Protein AF-A0A7W9EMW0-F1 (afdb_monomer_lite)

Structure (mmCIF, N/CA/C/O backbone):
data_AF-A0A7W9EMW0-F1
#
_entry.id   AF-A0A7W9EMW0-F1
#
loop_
_atom_site.group_PDB
_atom_site.id
_atom_site.type_symbol
_atom_site.label_atom_id
_atom_site.label_alt_id
_atom_site.label_comp_id
_atom_site.label_asym_id
_atom_site.label_entity_id
_atom_site.label_seq_id
_atom_site.pdbx_PDB_ins_code
_atom_site.Cartn_x
_atom_site.Cartn_y
_atom_site.Cartn_z
_atom_site.occupancy
_atom_site.B_iso_or_equiv
_atom_site.auth_seq_id
_atom_site.auth_comp_id
_atom_site.auth_asym_id
_atom_site.auth_atom_id
_atom_site.pdbx_PDB_model_num
ATOM 1 N N . MET A 1 1 ? 44.577 31.350 -7.165 1.00 41.59 1 MET A N 1
ATOM 2 C CA . MET A 1 1 ? 44.844 31.426 -5.711 1.00 41.59 1 MET A CA 1
ATOM 3 C C . MET A 1 1 ? 43.516 31.576 -4.980 1.00 41.59 1 MET A C 1
ATOM 5 O O . MET A 1 1 ? 42.713 32.418 -5.356 1.00 41.59 1 MET A O 1
ATOM 9 N N . THR A 1 2 ? 43.231 30.683 -4.036 1.00 38.28 2 THR A N 1
ATOM 10 C CA . THR A 1 2 ? 41.932 30.499 -3.369 1.00 38.28 2 THR A CA 1
ATOM 11 C C . THR A 1 2 ? 41.722 31.405 -2.150 1.00 38.28 2 THR A C 1
ATOM 13 O O . THR A 1 2 ? 42.569 31.441 -1.269 1.00 38.28 2 THR A O 1
ATOM 16 N N . LYS A 1 3 ? 40.536 32.038 -2.124 1.00 42.22 3 LYS A N 1
ATOM 17 C CA . LYS A 1 3 ? 39.628 32.418 -1.013 1.00 42.22 3 LYS A CA 1
ATOM 18 C C . LYS A 1 3 ? 40.217 32.837 0.351 1.00 42.22 3 LYS A C 1
ATOM 20 O O . LYS A 1 3 ? 40.810 32.014 1.037 1.00 42.22 3 LYS A O 1
ATOM 25 N N . LYS A 1 4 ? 39.762 33.996 0.857 1.00 42.69 4 LYS A N 1
ATOM 26 C CA . LYS A 1 4 ? 38.852 34.104 2.028 1.00 42.69 4 LYS A CA 1
ATOM 27 C C . LYS A 1 4 ? 38.472 35.565 2.318 1.00 42.69 4 LYS A C 1
ATOM 29 O O . LYS A 1 4 ? 39.341 36.398 2.527 1.00 42.69 4 LYS A O 1
ATOM 34 N N . ALA A 1 5 ? 37.169 35.834 2.403 1.00 43.19 5 ALA A N 1
ATOM 35 C CA . ALA A 1 5 ? 36.611 36.998 3.086 1.00 43.19 5 ALA A CA 1
ATOM 36 C C . ALA A 1 5 ? 36.105 36.542 4.466 1.00 43.19 5 ALA A C 1
ATOM 38 O O . ALA A 1 5 ? 35.392 35.541 4.556 1.00 43.19 5 ALA A O 1
ATOM 39 N N . LYS A 1 6 ? 36.505 37.241 5.533 1.00 35.59 6 LYS A N 1
ATOM 40 C CA . LYS A 1 6 ? 35.969 37.097 6.894 1.00 35.59 6 LYS A CA 1
ATOM 41 C C . LYS A 1 6 ? 35.944 38.486 7.534 1.00 35.59 6 LYS A C 1
ATOM 43 O O . LYS A 1 6 ? 36.994 39.088 7.720 1.00 35.59 6 LYS A O 1
ATOM 48 N N . GLY A 1 7 ? 34.746 38.967 7.837 1.00 35.34 7 GLY A N 1
ATOM 49 C CA . GLY A 1 7 ? 34.464 40.105 8.717 1.00 35.34 7 GLY A CA 1
ATOM 50 C C . GLY A 1 7 ? 33.434 39.678 9.778 1.00 35.34 7 GLY A C 1
ATOM 51 O O . GLY A 1 7 ? 32.979 38.533 9.723 1.00 35.34 7 GLY A O 1
ATOM 52 N N . PRO A 1 8 ? 33.088 40.544 10.743 1.00 46.34 8 PRO A N 1
ATOM 53 C CA . PRO A 1 8 ? 33.875 40.699 11.976 1.00 46.34 8 PRO A CA 1
ATOM 54 C C . PRO A 1 8 ? 33.044 40.548 13.275 1.00 46.34 8 PRO A C 1
ATOM 56 O O . PRO A 1 8 ? 31.832 40.432 13.186 1.00 46.34 8 PRO A O 1
ATOM 59 N N . ALA A 1 9 ? 33.767 40.544 14.417 1.00 35.06 9 ALA A N 1
ATOM 60 C CA . ALA A 1 9 ? 33.499 41.092 15.775 1.00 35.06 9 ALA A CA 1
ATOM 61 C C . ALA A 1 9 ? 32.093 40.904 16.426 1.00 35.06 9 ALA A C 1
ATOM 63 O O . ALA A 1 9 ? 31.085 40.868 15.750 1.00 35.06 9 ALA A O 1
ATOM 64 N N . GLU A 1 10 ? 31.902 40.725 17.736 1.00 35.88 10 GLU A N 1
ATOM 65 C CA . GLU A 1 10 ? 32.422 41.464 18.894 1.00 35.88 10 GLU A CA 1
ATOM 66 C C . GLU A 1 10 ? 32.303 40.629 20.188 1.00 35.88 10 GLU A C 1
ATOM 68 O O . GLU A 1 10 ? 31.534 39.672 20.277 1.00 35.88 10 GLU A O 1
ATOM 73 N N . ALA A 1 11 ? 33.074 41.026 21.201 1.00 37.94 11 ALA A N 1
ATOM 74 C CA . ALA A 1 11 ? 33.062 40.520 22.570 1.00 37.94 11 ALA A CA 1
ATOM 75 C C . ALA A 1 11 ? 32.406 41.543 23.517 1.00 37.94 11 ALA A C 1
ATOM 77 O O . ALA A 1 11 ? 32.676 42.730 23.374 1.00 37.94 11 ALA A O 1
ATOM 78 N N . ALA A 1 12 ? 31.633 41.091 24.513 1.00 36.59 12 ALA A N 1
ATOM 79 C CA . ALA A 1 12 ? 31.336 41.809 25.769 1.00 36.59 12 ALA A CA 1
ATOM 80 C C . ALA A 1 12 ? 30.639 40.825 26.740 1.00 36.59 12 ALA A C 1
ATOM 82 O O . ALA A 1 12 ? 29.613 40.254 26.391 1.00 36.59 12 ALA A O 1
ATOM 83 N N . THR A 1 13 ? 31.260 40.366 27.831 1.00 34.12 13 THR A N 1
ATOM 84 C CA . THR A 1 13 ? 31.425 41.017 29.152 1.00 34.12 13 THR A CA 1
ATOM 85 C C . THR A 1 13 ? 30.114 41.128 29.946 1.00 34.12 13 THR A C 1
ATOM 87 O O . THR A 1 13 ? 29.330 42.048 29.740 1.00 34.12 13 THR A O 1
ATOM 90 N N . SER A 1 14 ? 29.924 40.222 30.914 1.00 39.50 14 SER A N 1
ATOM 91 C CA . SER A 1 14 ? 28.978 40.378 32.033 1.00 39.50 14 SER A CA 1
ATOM 92 C C . SER A 1 14 ? 29.552 41.294 33.118 1.00 39.50 14 SER A C 1
ATOM 94 O O . SER A 1 14 ? 30.753 41.229 33.387 1.00 39.50 14 SER A O 1
ATOM 96 N N . PRO A 1 15 ? 28.696 42.031 33.845 1.00 41.00 15 PRO A N 1
ATOM 97 C CA . PRO A 1 15 ? 28.966 42.345 35.244 1.00 41.00 15 PRO A CA 1
ATOM 98 C C . PRO A 1 15 ? 27.801 42.004 36.190 1.00 41.00 15 PRO A C 1
ATOM 100 O O . PRO A 1 15 ? 26.624 42.045 35.840 1.00 41.00 15 PRO A O 1
ATOM 103 N N . SER A 1 16 ? 28.190 41.669 37.418 1.00 33.34 16 SER A N 1
ATOM 104 C CA . SER A 1 16 ? 27.360 41.275 38.556 1.00 33.34 16 SER A CA 1
ATOM 105 C C . SER A 1 16 ? 26.833 42.461 39.385 1.00 33.34 16 SER A C 1
ATOM 107 O O . SER A 1 16 ? 27.534 43.451 39.551 1.00 33.34 16 SER A O 1
ATOM 109 N N . GLN A 1 17 ? 25.672 42.225 40.020 1.00 38.78 17 GLN A N 1
ATOM 110 C CA . GLN A 1 17 ? 25.162 42.739 41.314 1.00 38.78 17 GLN A CA 1
ATOM 111 C C . GLN A 1 17 ? 24.734 44.215 41.484 1.00 38.78 17 GLN A C 1
ATOM 113 O O . GLN A 1 17 ? 25.540 45.127 41.375 1.00 38.78 17 GLN A O 1
ATOM 118 N N . SER A 1 18 ? 23.496 44.420 41.970 1.00 33.25 18 SER A N 1
ATOM 119 C CA . SER A 1 18 ? 23.195 45.176 43.209 1.00 33.25 18 SER A CA 1
ATOM 120 C C . SER A 1 18 ? 21.698 45.089 43.581 1.00 33.25 18 SER A C 1
ATOM 122 O O . SER A 1 18 ? 20.830 45.030 42.719 1.00 33.25 18 SER A O 1
ATOM 124 N N . SER A 1 19 ? 21.428 45.045 44.885 1.00 38.59 19 SER A N 1
ATOM 125 C CA . SER A 1 19 ? 20.158 44.797 45.584 1.00 38.59 19 SER A CA 1
ATOM 126 C C . SER A 1 19 ? 19.340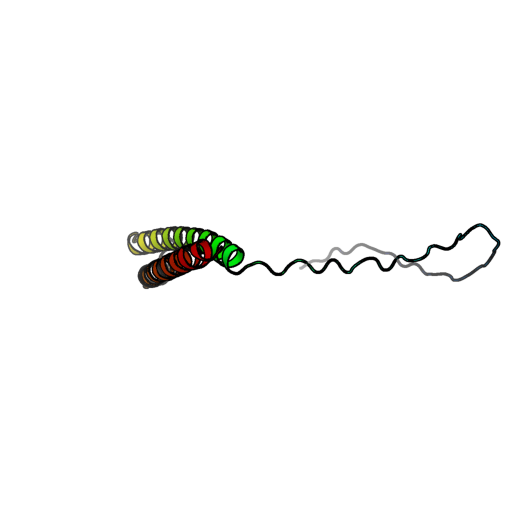 46.074 45.830 1.00 38.59 19 SER A C 1
ATOM 128 O O . SER A 1 19 ? 19.924 47.115 46.105 1.00 38.59 19 SER A O 1
ATOM 130 N N . THR A 1 20 ? 18.002 45.979 45.832 1.00 37.28 20 THR A N 1
ATOM 131 C CA . THR A 1 20 ? 17.095 46.732 46.733 1.00 37.28 20 THR A CA 1
ATOM 132 C C . THR A 1 20 ? 15.694 46.085 46.740 1.00 37.28 20 THR A C 1
ATOM 134 O O . THR A 1 20 ? 14.992 46.064 45.737 1.00 37.28 20 THR A O 1
ATOM 137 N N . HIS A 1 21 ? 15.272 45.541 47.884 1.00 37.56 21 HIS A N 1
ATOM 138 C CA . HIS A 1 21 ? 13.865 45.231 48.220 1.00 37.56 21 HIS A CA 1
ATOM 139 C C . HIS A 1 21 ? 13.239 46.483 48.884 1.00 37.56 21 HIS A C 1
ATOM 141 O O . HIS A 1 21 ? 14.016 47.215 49.505 1.00 37.56 21 HIS A O 1
ATOM 147 N N . PRO A 1 22 ? 11.902 46.749 48.857 1.00 42.25 22 PRO A N 1
ATOM 148 C CA . PRO A 1 22 ? 10.912 45.821 49.432 1.00 42.25 22 PRO A CA 1
ATOM 149 C C . PRO A 1 22 ? 9.452 45.814 48.892 1.00 42.25 22 PRO A C 1
ATOM 151 O O . PRO A 1 22 ? 8.919 46.806 48.419 1.00 42.25 22 PRO A O 1
ATOM 154 N N . LYS A 1 23 ? 8.804 44.661 49.152 1.00 45.31 23 LYS A N 1
ATOM 155 C CA . LYS A 1 23 ? 7.379 44.397 49.473 1.00 45.31 23 LYS A CA 1
ATOM 156 C C . LYS A 1 23 ? 6.281 44.828 48.489 1.00 45.31 23 LYS A C 1
ATOM 158 O O . LYS A 1 23 ? 5.924 45.995 48.463 1.00 45.31 23 LYS A O 1
ATOM 163 N N . GLN A 1 24 ? 5.579 43.837 47.924 1.00 39.00 24 GLN A N 1
ATOM 164 C CA . GLN A 1 24 ? 4.107 43.752 47.982 1.00 39.00 24 GLN A CA 1
ATOM 165 C C . GLN A 1 24 ? 3.579 42.408 47.442 1.00 39.00 24 GLN A C 1
ATOM 167 O O . GLN A 1 24 ? 3.937 41.999 46.347 1.00 39.00 24 GLN A O 1
ATOM 172 N N . GLY A 1 25 ? 2.732 41.758 48.250 1.00 39.84 25 GLY A N 1
ATOM 173 C CA . GLY A 1 25 ? 1.645 40.863 47.832 1.00 39.84 25 GLY A CA 1
ATOM 174 C C . GLY A 1 25 ? 1.995 39.579 47.082 1.00 39.84 25 GLY A C 1
ATOM 175 O O . GLY A 1 25 ? 1.890 39.540 45.866 1.00 39.84 25 GLY A O 1
ATOM 176 N N . TYR A 1 26 ? 2.245 38.492 47.812 1.00 41.12 26 TYR A N 1
ATOM 177 C CA . TYR A 1 26 ? 1.823 37.173 47.337 1.00 41.12 26 TYR A CA 1
ATOM 178 C C . TYR A 1 26 ? 0.825 36.644 48.356 1.00 41.12 26 TYR A C 1
ATOM 180 O O . TYR A 1 26 ? 1.195 36.089 49.389 1.00 41.12 26 TYR A O 1
ATOM 188 N N . GLU A 1 27 ? -0.449 36.928 48.092 1.00 46.06 27 GLU A N 1
ATOM 189 C CA . GLU A 1 27 ? -1.526 36.108 48.629 1.00 46.06 27 GLU A CA 1
ATOM 190 C C . GLU A 1 27 ? -1.271 34.662 48.213 1.00 46.06 27 GLU A C 1
ATOM 192 O O . GLU A 1 27 ? -0.747 34.384 47.133 1.00 46.06 27 GLU A O 1
ATOM 197 N N . ASN A 1 28 ? -1.587 33.760 49.132 1.00 48.38 28 ASN A N 1
ATOM 198 C CA . ASN A 1 28 ? -1.374 32.331 49.020 1.00 48.38 28 ASN A CA 1
ATOM 199 C C . ASN A 1 28 ? -1.906 31.811 47.679 1.00 48.38 28 ASN A C 1
ATOM 201 O O . ASN A 1 28 ? -3.110 31.657 47.498 1.00 48.38 28 ASN A O 1
ATOM 205 N N . MET A 1 29 ? -1.003 31.512 46.747 1.00 42.16 29 MET A N 1
ATOM 206 C CA . MET A 1 29 ? -1.327 30.652 45.622 1.00 42.16 29 MET A CA 1
ATOM 207 C C . MET A 1 29 ? -1.261 29.232 46.176 1.00 42.16 29 MET A C 1
ATOM 209 O O . MET A 1 29 ? -0.211 28.589 46.157 1.00 42.16 29 MET A O 1
ATOM 213 N N . GLU A 1 30 ? -2.367 28.784 46.773 1.00 48.53 30 GLU A N 1
ATOM 214 C CA . GLU A 1 30 ? -2.624 27.357 46.916 1.00 48.53 30 GLU A CA 1
ATOM 215 C C . GLU A 1 30 ? -2.508 26.778 45.509 1.00 48.53 30 GLU A C 1
ATOM 217 O O . GLU A 1 30 ? -3.350 27.008 44.640 1.00 48.53 30 GLU A O 1
ATOM 222 N N . VAL A 1 31 ? -1.382 26.112 45.255 1.00 46.59 31 VAL A N 1
ATOM 223 C CA . VAL A 1 31 ? -1.195 25.290 44.070 1.00 46.59 31 VAL A CA 1
ATOM 224 C C . VAL A 1 31 ? -2.148 24.126 44.256 1.00 46.59 31 VAL A C 1
ATOM 226 O O . VAL A 1 31 ? -1.801 23.097 44.839 1.00 46.59 31 VAL A O 1
ATOM 229 N N . ASP A 1 32 ? -3.381 24.342 43.811 1.00 40.50 32 ASP A N 1
ATOM 230 C CA . ASP A 1 32 ? -4.341 23.285 43.606 1.00 40.50 32 ASP A CA 1
ATOM 231 C C . ASP A 1 32 ? -3.663 22.289 42.669 1.00 40.50 32 ASP A C 1
ATOM 233 O O . ASP A 1 32 ? -3.407 22.544 41.490 1.00 40.50 32 ASP A O 1
ATOM 237 N N . SER A 1 33 ? -3.234 21.179 43.258 1.00 47.47 33 SER A N 1
ATOM 238 C CA . SER A 1 33 ? -2.599 20.069 42.567 1.00 47.47 33 SER A CA 1
ATOM 239 C C . SER A 1 33 ? -3.696 19.284 41.850 1.00 47.47 33 SER A C 1
ATOM 241 O O . SER A 1 33 ? -3.884 18.091 42.080 1.00 47.47 33 SER A O 1
ATOM 243 N N . THR A 1 34 ? -4.487 19.964 41.020 1.00 44.38 34 THR A N 1
ATOM 244 C CA . THR A 1 34 ? -5.604 19.366 40.306 1.00 44.38 34 THR A CA 1
ATOM 245 C C . THR A 1 34 ? -5.108 18.708 39.034 1.00 44.38 34 THR A C 1
ATOM 247 O O . THR A 1 34 ? -4.932 19.306 37.978 1.00 44.38 34 THR A O 1
ATOM 250 N N . SER A 1 35 ? -4.954 17.396 39.173 1.00 50.00 35 SER A N 1
ATOM 251 C CA . SER A 1 35 ? -4.981 16.397 38.115 1.00 50.00 35 SER A CA 1
ATOM 252 C C . SER A 1 35 ? -3.914 16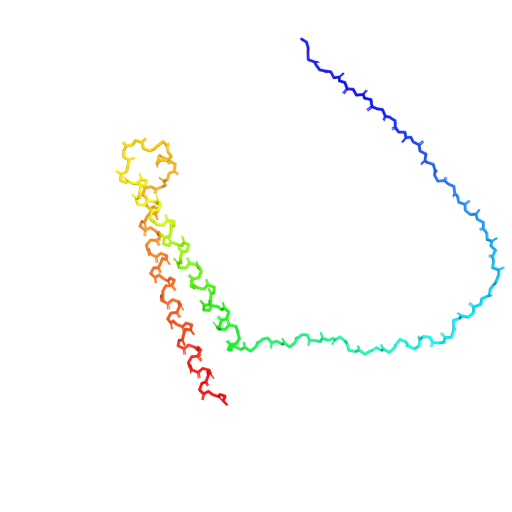.555 37.035 1.00 50.00 35 SER A C 1
ATOM 254 O O . SER A 1 35 ? -4.047 17.289 36.059 1.00 50.00 35 SER A O 1
ATOM 256 N N . VAL A 1 36 ? -2.902 15.695 37.123 1.00 52.38 36 VAL A N 1
ATOM 257 C CA . VAL A 1 36 ? -2.319 15.120 35.912 1.00 52.38 36 VAL A CA 1
ATOM 258 C C . VAL A 1 36 ? -3.495 14.533 35.129 1.00 52.38 36 VAL A C 1
ATOM 260 O O . VAL A 1 36 ? -4.025 13.487 35.507 1.00 52.38 36 VAL A O 1
ATOM 263 N N . GLN A 1 37 ? -3.973 15.241 34.102 1.00 53.12 37 GLN A N 1
ATOM 264 C CA . GLN A 1 37 ? -4.960 14.710 33.172 1.00 53.12 37 GLN A CA 1
ATOM 265 C C . GLN A 1 37 ? -4.311 13.516 32.478 1.00 53.12 37 GLN A C 1
ATOM 267 O O . GLN A 1 37 ? -3.581 13.652 31.499 1.00 53.12 37 GLN A O 1
ATOM 272 N N . LYS A 1 38 ? -4.518 12.329 33.050 1.00 62.75 38 LYS A N 1
ATOM 273 C CA . LYS A 1 38 ? -4.130 11.062 32.453 1.00 62.75 38 LYS A CA 1
ATOM 274 C C . LYS A 1 38 ? -4.954 10.955 31.176 1.00 62.75 38 LYS A C 1
ATOM 276 O O . LYS A 1 38 ? -6.164 10.752 31.254 1.00 62.75 38 LYS A O 1
ATOM 281 N N . THR A 1 39 ? -4.332 11.181 30.019 1.00 68.38 39 THR A N 1
ATOM 282 C CA . THR A 1 39 ? -5.008 10.994 28.733 1.00 68.38 39 THR A CA 1
ATOM 283 C C . THR A 1 39 ? -5.603 9.590 28.732 1.00 68.38 39 THR A C 1
ATOM 285 O O . THR A 1 39 ? -4.849 8.646 28.994 1.00 68.38 39 THR A O 1
ATOM 288 N N . PRO A 1 40 ? -6.923 9.437 28.518 1.00 68.56 40 PRO A N 1
ATOM 289 C CA . PRO A 1 40 ? -7.549 8.125 28.508 1.00 68.56 40 PRO A CA 1
ATOM 290 C C . PRO A 1 40 ? -6.816 7.240 27.504 1.00 68.56 40 PRO A C 1
ATOM 292 O O . PRO A 1 40 ? -6.558 7.676 26.378 1.00 68.56 40 PRO A O 1
ATOM 295 N N . GLU A 1 41 ? -6.438 6.028 27.911 1.00 79.44 41 GLU A N 1
ATOM 296 C CA . GLU A 1 41 ? -5.881 5.076 26.956 1.00 79.44 41 GLU A CA 1
ATOM 297 C C . GLU A 1 41 ? -6.930 4.810 25.865 1.00 79.44 41 GLU A C 1
ATOM 299 O O . GLU A 1 41 ? -8.106 4.605 26.186 1.00 79.44 41 GLU A O 1
ATOM 304 N N . PRO A 1 42 ? -6.543 4.868 24.580 1.00 80.88 42 PRO A N 1
ATOM 305 C CA . PRO A 1 42 ? -7.478 4.658 23.487 1.00 80.88 42 PRO A CA 1
ATOM 306 C C . PRO A 1 42 ? -8.025 3.231 23.534 1.00 80.88 42 PRO A C 1
ATOM 308 O O . PRO A 1 42 ? -7.283 2.280 23.792 1.00 80.88 42 PRO A O 1
ATOM 311 N N . SER A 1 43 ? -9.321 3.070 23.257 1.00 90.25 43 SER A N 1
ATOM 312 C CA . SER A 1 43 ? -9.925 1.740 23.218 1.00 90.25 43 SER A CA 1
ATOM 313 C C . SER A 1 43 ? -9.343 0.908 22.067 1.00 90.25 43 SER A C 1
ATOM 315 O O . SER A 1 43 ? -8.859 1.445 21.065 1.00 90.25 43 SER A O 1
ATOM 317 N N . ILE A 1 44 ? -9.431 -0.423 22.171 1.00 90.06 44 ILE A N 1
ATOM 318 C CA . ILE A 1 44 ? -9.037 -1.337 21.083 1.00 90.06 44 ILE A CA 1
ATOM 319 C C . ILE A 1 44 ? -9.784 -0.982 19.789 1.00 90.06 44 ILE A C 1
ATOM 321 O O . ILE A 1 44 ? -9.196 -1.016 18.708 1.00 90.06 44 ILE A O 1
ATOM 325 N N . LEU A 1 45 ? -11.052 -0.574 19.896 1.00 90.94 45 LEU A N 1
ATOM 326 C CA . LEU A 1 45 ? -11.864 -0.155 18.757 1.00 90.94 45 LEU A CA 1
ATOM 327 C C . LEU A 1 45 ? -11.326 1.125 18.098 1.00 90.94 45 LEU A C 1
ATOM 329 O O . LEU A 1 45 ? -11.271 1.200 16.870 1.00 90.94 45 LEU A O 1
ATOM 333 N N . ASP A 1 46 ? -10.888 2.110 18.886 1.00 91.62 46 ASP A N 1
ATOM 334 C CA . ASP A 1 46 ? -10.294 3.348 18.361 1.00 91.62 46 ASP A CA 1
ATOM 335 C C . ASP A 1 46 ? -8.967 3.073 17.652 1.00 91.62 46 ASP A C 1
ATOM 337 O O . ASP A 1 46 ? -8.715 3.582 16.555 1.00 91.62 46 ASP A O 1
ATOM 341 N N . LEU A 1 47 ? -8.134 2.214 18.245 1.00 93.12 47 LEU A N 1
ATOM 342 C CA . LEU A 1 47 ? -6.877 1.779 17.645 1.00 93.12 47 LEU A CA 1
ATOM 343 C C . LEU A 1 47 ? -7.112 1.008 16.345 1.00 93.12 47 LEU A C 1
ATOM 345 O O . LEU A 1 47 ? -6.443 1.288 15.352 1.00 93.12 47 LEU A O 1
ATOM 349 N N . ALA A 1 48 ? -8.087 0.097 16.315 1.00 92.88 48 ALA A N 1
ATOM 350 C CA . ALA A 1 48 ? -8.426 -0.671 15.123 1.00 92.88 48 ALA A CA 1
ATOM 351 C C . ALA A 1 48 ? -8.945 0.235 13.994 1.00 92.88 48 ALA A C 1
ATOM 353 O O . ALA A 1 48 ? -8.495 0.119 12.856 1.00 92.88 48 ALA A O 1
ATOM 354 N N . ARG A 1 49 ? -9.810 1.214 14.296 1.00 93.88 49 ARG A N 1
ATOM 355 C CA . ARG A 1 49 ? -10.276 2.209 13.309 1.00 93.88 49 ARG A CA 1
ATOM 356 C C . ARG A 1 49 ? -9.126 3.043 12.746 1.00 93.88 49 ARG A C 1
ATOM 358 O O . ARG A 1 49 ? -9.042 3.239 11.533 1.00 93.88 49 ARG A O 1
ATOM 365 N N . LYS A 1 50 ? -8.213 3.497 13.608 1.00 95.56 50 LYS A N 1
ATOM 366 C CA . LYS A 1 50 ? -7.015 4.238 13.187 1.00 95.56 50 LYS A CA 1
ATOM 367 C C . LYS A 1 50 ? -6.088 3.378 12.324 1.00 95.56 50 LYS A C 1
ATOM 369 O O . LYS A 1 50 ? -5.584 3.852 11.302 1.00 95.56 50 LYS A O 1
ATOM 374 N N . ALA A 1 51 ? -5.878 2.122 12.711 1.00 94.62 51 ALA A N 1
ATOM 375 C CA . ALA A 1 51 ? -5.089 1.165 11.946 1.00 94.62 51 ALA A CA 1
ATOM 376 C C . ALA A 1 51 ? -5.720 0.904 10.571 1.00 94.62 51 ALA A C 1
ATOM 378 O O . ALA A 1 51 ? -5.003 0.905 9.575 1.00 94.62 51 ALA A O 1
ATOM 379 N N . ASN A 1 52 ? -7.050 0.799 10.488 1.00 94.62 52 ASN A N 1
ATOM 380 C CA . ASN A 1 52 ? -7.755 0.597 9.224 1.00 94.62 52 ASN A CA 1
ATOM 381 C C . ASN A 1 52 ? -7.521 1.761 8.244 1.00 94.62 52 ASN A C 1
ATOM 383 O O . ASN A 1 52 ? -7.101 1.546 7.105 1.00 94.62 52 ASN A O 1
ATOM 387 N N . GLY A 1 53 ? -7.678 3.008 8.707 1.00 94.00 53 GLY A N 1
ATOM 388 C CA . GLY A 1 53 ? -7.385 4.190 7.885 1.00 94.00 53 GLY A CA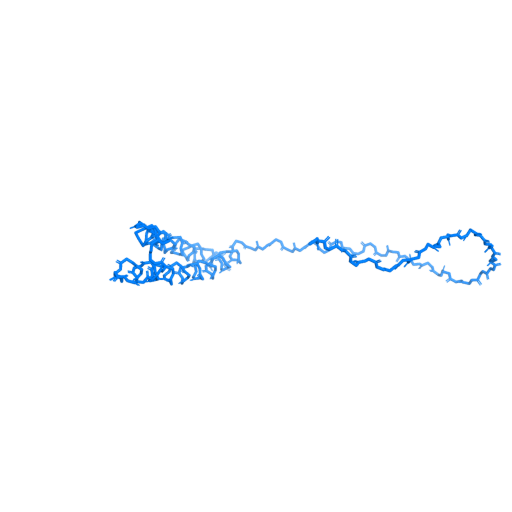 1
ATOM 389 C C . GLY A 1 53 ? -5.918 4.264 7.440 1.00 94.00 53 GLY A C 1
ATOM 390 O O . GLY A 1 53 ? -5.614 4.594 6.291 1.00 94.00 53 GLY A O 1
ATOM 391 N N . THR A 1 54 ? -4.998 3.881 8.328 1.00 96.19 54 THR A N 1
ATOM 392 C CA . THR A 1 54 ? -3.564 3.813 8.011 1.00 96.19 54 THR A CA 1
ATOM 393 C C . THR A 1 54 ? -3.280 2.745 6.952 1.00 96.19 54 THR A C 1
ATOM 395 O O . THR A 1 54 ? -2.572 3.019 5.986 1.00 96.19 54 THR A O 1
ATOM 398 N N . SER A 1 55 ? -3.884 1.560 7.077 1.00 95.00 55 SER A N 1
ATOM 399 C CA . SER A 1 55 ? -3.724 0.460 6.119 1.00 95.00 55 SER A CA 1
ATOM 400 C C . SER A 1 55 ? -4.205 0.843 4.716 1.00 95.00 55 SER A C 1
ATOM 402 O O . SER A 1 55 ? -3.508 0.587 3.739 1.00 95.00 55 SER A O 1
ATOM 404 N N . THR A 1 56 ? -5.313 1.589 4.620 1.00 93.12 56 THR A N 1
ATOM 405 C CA . THR A 1 56 ? -5.827 2.118 3.345 1.00 93.12 56 THR A CA 1
ATOM 406 C C . THR A 1 56 ? -4.823 3.069 2.688 1.00 93.12 56 THR A C 1
ATOM 408 O O . THR A 1 56 ? -4.596 3.017 1.480 1.00 93.12 56 THR A O 1
ATOM 411 N N . THR A 1 57 ? -4.182 3.927 3.489 1.00 96.44 57 THR A N 1
ATOM 412 C CA . THR A 1 57 ? -3.176 4.878 2.993 1.00 96.44 57 THR A CA 1
ATOM 413 C C . THR A 1 57 ? -1.933 4.146 2.490 1.00 96.44 57 THR A C 1
ATOM 415 O O . THR A 1 57 ? -1.434 4.446 1.407 1.00 96.44 57 THR A O 1
ATOM 418 N N . ILE A 1 58 ? -1.456 3.154 3.247 1.00 97.25 58 ILE A N 1
ATOM 419 C CA . ILE A 1 58 ? -0.309 2.321 2.862 1.00 97.25 58 ILE A CA 1
ATOM 420 C C . ILE A 1 58 ? -0.610 1.564 1.567 1.00 97.25 58 ILE A C 1
ATOM 422 O O . ILE A 1 58 ? 0.210 1.585 0.654 1.00 97.25 58 ILE A O 1
ATOM 426 N N . TYR A 1 59 ? -1.796 0.965 1.452 1.00 95.62 59 TYR A N 1
ATOM 427 C CA . TYR A 1 59 ? -2.220 0.252 0.250 1.00 95.62 59 TYR A CA 1
ATOM 428 C C . TYR A 1 59 ? -2.166 1.147 -0.998 1.00 95.62 59 TYR A C 1
ATOM 430 O O . TYR A 1 59 ? -1.592 0.764 -2.018 1.00 95.62 59 TYR A O 1
ATOM 438 N N . ALA A 1 60 ? -2.695 2.371 -0.904 1.00 95.62 60 ALA A N 1
ATOM 439 C CA . ALA A 1 60 ? -2.660 3.327 -2.007 1.00 95.62 60 ALA A CA 1
ATOM 440 C C . ALA A 1 60 ? -1.222 3.712 -2.401 1.00 95.62 60 ALA A C 1
ATOM 442 O O . ALA A 1 60 ? -0.890 3.736 -3.588 1.00 95.62 60 ALA A O 1
ATOM 443 N N . LEU A 1 61 ? -0.354 3.972 -1.417 1.00 97.94 61 LEU A N 1
ATOM 444 C CA . LEU A 1 61 ? 1.051 4.311 -1.660 1.00 97.94 61 LEU A CA 1
ATOM 445 C C . LEU A 1 61 ? 1.808 3.161 -2.332 1.00 97.94 61 LEU A C 1
ATOM 447 O O . LEU A 1 61 ? 2.523 3.392 -3.306 1.00 97.94 61 LEU A O 1
ATOM 451 N N . LEU A 1 62 ? 1.614 1.927 -1.862 1.00 97.31 62 LEU A N 1
ATOM 452 C CA . LEU A 1 62 ? 2.221 0.743 -2.468 1.00 97.31 62 LEU A CA 1
ATOM 453 C C . LEU A 1 62 ? 1.763 0.555 -3.916 1.00 97.31 62 LEU A C 1
ATOM 455 O O . LEU A 1 62 ? 2.595 0.269 -4.775 1.00 97.31 62 LEU A O 1
ATOM 459 N N . GLY A 1 63 ? 0.480 0.791 -4.208 1.00 94.56 63 GLY A N 1
ATOM 460 C CA . GLY A 1 63 ? -0.050 0.755 -5.571 1.00 94.56 63 GLY A CA 1
ATOM 461 C C . GLY A 1 63 ? 0.622 1.770 -6.501 1.00 94.56 63 GLY A C 1
ATOM 462 O O . GLY A 1 63 ? 1.020 1.412 -7.609 1.00 94.56 63 GLY A O 1
ATOM 463 N N . ILE A 1 64 ? 0.817 3.011 -6.039 1.00 96.50 64 ILE A N 1
ATOM 464 C CA . ILE A 1 64 ? 1.521 4.057 -6.804 1.00 96.50 64 ILE A CA 1
ATOM 465 C C . ILE A 1 64 ? 2.975 3.653 -7.057 1.00 96.50 64 ILE A C 1
ATOM 467 O O . ILE A 1 64 ? 3.449 3.723 -8.190 1.00 96.50 64 ILE A O 1
ATOM 471 N N . CYS A 1 65 ? 3.684 3.207 -6.017 1.00 95.88 65 CYS A N 1
ATOM 472 C CA . CYS A 1 65 ? 5.066 2.757 -6.152 1.00 95.88 65 CYS A CA 1
ATOM 473 C C . CYS A 1 65 ? 5.178 1.570 -7.115 1.00 95.88 65 CYS A C 1
ATOM 475 O O . CYS A 1 65 ? 6.118 1.520 -7.904 1.00 95.88 65 CYS A O 1
ATOM 477 N N . ARG A 1 66 ? 4.224 0.631 -7.070 1.00 95.50 66 ARG A N 1
ATOM 478 C CA . ARG A 1 66 ? 4.217 -0.542 -7.949 1.00 95.50 66 ARG A CA 1
ATOM 479 C C . ARG A 1 66 ? 4.045 -0.125 -9.400 1.00 95.50 66 ARG A C 1
ATOM 481 O O . ARG A 1 66 ? 4.848 -0.533 -10.225 1.00 95.50 66 ARG A O 1
ATOM 488 N N . ALA A 1 67 ? 3.068 0.734 -9.686 1.00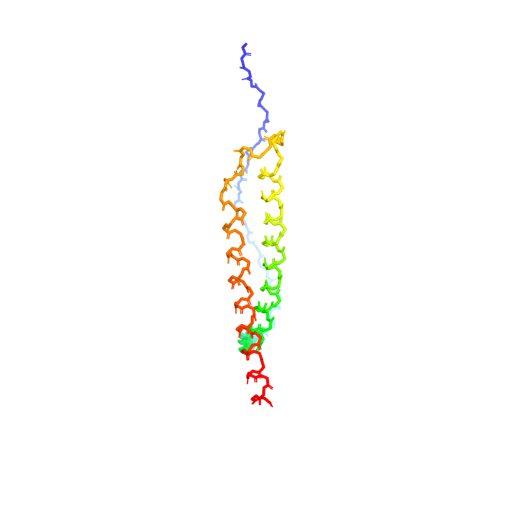 93.50 67 ALA A N 1
ATOM 489 C CA . ALA A 1 67 ? 2.835 1.246 -11.033 1.00 93.50 67 ALA A CA 1
ATOM 490 C C . ALA A 1 67 ? 4.053 2.013 -11.576 1.00 93.50 67 ALA A C 1
ATOM 492 O O . ALA A 1 67 ? 4.400 1.881 -12.745 1.00 93.50 67 ALA A O 1
ATOM 493 N N . ALA A 1 68 ? 4.736 2.786 -10.726 1.00 92.62 68 ALA A N 1
ATOM 494 C CA . ALA A 1 68 ? 5.968 3.472 -11.109 1.00 92.62 68 ALA A CA 1
ATOM 495 C C . ALA A 1 68 ? 7.122 2.495 -11.402 1.00 92.62 68 ALA A C 1
ATOM 497 O O . ALA A 1 68 ? 7.897 2.736 -12.325 1.00 92.62 68 ALA A O 1
ATOM 498 N N . ALA A 1 69 ? 7.234 1.405 -10.636 1.00 93.06 69 ALA A N 1
ATOM 499 C CA . ALA A 1 69 ? 8.225 0.358 -10.874 1.00 93.06 69 ALA A CA 1
ATOM 500 C C . ALA A 1 69 ? 7.923 -0.430 -12.160 1.00 93.06 69 ALA A C 1
ATOM 502 O O . ALA A 1 69 ? 8.814 -0.586 -12.982 1.00 93.06 69 ALA A O 1
ATOM 503 N N . GLU A 1 70 ? 6.667 -0.831 -12.379 1.00 92.38 70 GLU A N 1
ATOM 504 C CA . GLU A 1 70 ? 6.210 -1.487 -13.617 1.00 92.38 70 GLU A CA 1
ATOM 505 C C . GLU A 1 70 ? 6.487 -0.600 -14.844 1.00 92.38 70 GLU A C 1
ATOM 507 O O . GLU A 1 70 ? 7.035 -1.057 -15.841 1.00 92.38 70 GLU A O 1
ATOM 512 N N . PHE A 1 71 ? 6.209 0.704 -14.748 1.00 91.81 71 PHE A N 1
ATOM 513 C CA . PHE A 1 71 ? 6.539 1.654 -15.811 1.00 91.81 71 PHE A CA 1
ATOM 514 C C . PHE A 1 71 ? 8.045 1.723 -16.105 1.00 91.81 71 PHE A C 1
ATOM 516 O O . PHE A 1 71 ? 8.443 1.832 -17.263 1.00 91.81 71 PHE A O 1
ATOM 523 N N . ALA A 1 72 ? 8.885 1.700 -15.067 1.00 89.81 72 ALA A N 1
ATOM 524 C CA . ALA A 1 72 ? 10.333 1.708 -15.233 1.00 89.81 72 ALA A CA 1
ATOM 525 C C . ALA A 1 72 ? 10.848 0.410 -15.878 1.00 89.81 72 ALA A C 1
ATOM 527 O O . ALA A 1 72 ? 11.770 0.486 -16.687 1.00 89.81 72 ALA A O 1
ATOM 528 N N . ASP A 1 73 ? 10.234 -0.734 -15.561 1.00 86.25 73 ASP A N 1
ATOM 529 C CA . ASP A 1 73 ? 10.548 -2.036 -16.160 1.00 86.25 73 ASP A CA 1
ATOM 530 C C . ASP A 1 73 ? 10.180 -2.074 -17.662 1.00 86.25 73 ASP A C 1
ATOM 532 O O . ASP A 1 73 ? 10.939 -2.609 -18.470 1.00 86.25 73 ASP A O 1
ATOM 536 N N . ASP A 1 74 ? 9.056 -1.458 -18.055 1.00 87.81 74 ASP A N 1
ATOM 537 C CA . ASP A 1 74 ? 8.532 -1.490 -19.433 1.00 87.81 74 ASP A CA 1
ATOM 538 C C . ASP A 1 74 ? 9.186 -0.472 -20.395 1.00 87.81 74 ASP A C 1
ATOM 540 O O . ASP A 1 74 ? 9.060 -0.592 -21.617 1.00 87.81 74 ASP A O 1
ATOM 544 N N . GLN A 1 75 ? 9.849 0.570 -19.881 1.00 85.62 75 GLN A N 1
ATOM 545 C CA . GLN A 1 75 ? 10.377 1.675 -20.693 1.00 85.62 75 GLN A CA 1
ATOM 546 C C . GLN A 1 75 ? 11.897 1.592 -20.883 1.00 85.62 75 GLN A C 1
ATOM 548 O O . GLN A 1 75 ? 12.670 2.280 -20.204 1.00 85.62 75 GLN A O 1
ATOM 553 N N . GLU A 1 76 ? 12.322 0.821 -21.891 1.00 73.06 76 GLU A N 1
ATOM 554 C CA . GLU A 1 76 ? 13.700 0.784 -22.406 1.00 73.06 76 GLU A CA 1
ATOM 555 C C . GLU A 1 76 ? 14.116 2.161 -22.964 1.00 73.06 76 GLU A C 1
ATOM 557 O O . GLU A 1 76 ? 13.987 2.465 -24.147 1.00 73.06 76 GLU A O 1
ATOM 562 N N . GLY A 1 77 ? 14.587 3.054 -22.097 1.00 80.56 77 GLY A N 1
ATOM 563 C CA . GLY A 1 77 ? 14.978 4.419 -22.467 1.00 80.56 77 GLY A CA 1
ATOM 564 C C . GLY A 1 77 ? 14.652 5.459 -21.403 1.00 80.56 77 GLY A C 1
ATOM 565 O O . GLY A 1 77 ? 15.155 6.584 -21.462 1.00 80.56 77 GLY A O 1
ATOM 566 N N . TYR A 1 78 ? 13.864 5.090 -20.391 1.00 85.50 78 TYR A N 1
ATOM 567 C CA . TYR A 1 78 ? 13.663 5.947 -19.238 1.00 85.50 78 TYR A CA 1
ATOM 568 C C . TYR A 1 78 ? 14.970 6.068 -18.442 1.00 85.50 78 TYR A C 1
ATOM 570 O O . TYR A 1 78 ? 15.487 5.101 -17.888 1.00 85.50 78 TYR A O 1
ATOM 578 N N . LEU A 1 79 ? 15.516 7.286 -18.382 1.00 84.06 79 LEU A N 1
ATOM 579 C CA . LEU A 1 79 ? 16.830 7.590 -17.794 1.00 84.06 79 LEU A CA 1
ATOM 580 C C . LEU A 1 79 ? 17.003 7.096 -16.353 1.00 84.06 79 LEU A C 1
ATOM 582 O O . LEU A 1 79 ? 18.126 6.799 -15.945 1.00 84.06 79 LEU A O 1
ATOM 586 N N . LEU A 1 80 ? 15.908 7.031 -15.594 1.00 85.62 80 LEU A N 1
ATOM 587 C CA . LEU A 1 80 ? 15.913 6.594 -14.201 1.00 85.62 80 LEU A CA 1
ATOM 588 C C . LEU A 1 80 ? 15.561 5.109 -14.031 1.00 85.62 80 LEU A C 1
ATOM 590 O O . LEU A 1 80 ? 15.690 4.609 -12.920 1.00 85.62 80 LEU A O 1
ATOM 594 N N . ALA A 1 81 ? 15.179 4.383 -15.091 1.00 84.81 81 ALA A N 1
ATOM 595 C CA . ALA A 1 81 ? 14.838 2.957 -14.996 1.00 84.81 81 ALA A CA 1
ATOM 596 C C . ALA A 1 81 ? 16.007 2.115 -14.472 1.00 84.81 81 ALA A C 1
ATOM 598 O O . ALA A 1 81 ? 15.817 1.240 -13.640 1.00 84.81 81 ALA A O 1
ATOM 599 N N . LYS A 1 82 ? 17.241 2.452 -14.867 1.00 85.06 82 LYS A N 1
ATOM 600 C CA . LYS A 1 82 ? 18.470 1.796 -14.384 1.00 85.06 82 LYS A CA 1
ATOM 601 C C . LYS A 1 82 ? 18.705 1.913 -12.870 1.00 85.06 82 LYS A C 1
ATOM 603 O O . LYS A 1 82 ? 19.499 1.154 -12.327 1.00 85.06 82 LYS A O 1
ATOM 608 N N . GLU A 1 83 ? 18.069 2.883 -12.213 1.00 89.25 83 GLU A N 1
ATOM 609 C CA . GLU A 1 83 ? 18.167 3.094 -10.764 1.00 89.25 83 GLU A CA 1
ATOM 610 C C . GLU A 1 83 ? 17.056 2.343 -10.007 1.00 89.25 83 GLU A C 1
ATOM 612 O O . GLU A 1 83 ? 17.091 2.249 -8.780 1.00 89.25 83 GLU A O 1
ATOM 617 N N . VAL A 1 84 ? 16.060 1.811 -10.724 1.00 88.88 84 VAL A N 1
ATOM 618 C CA . VAL A 1 84 ? 14.969 1.020 -10.156 1.00 88.88 84 VAL A CA 1
ATOM 619 C C . VAL A 1 84 ? 15.401 -0.451 -10.105 1.00 88.88 84 VAL A C 1
ATOM 621 O O . VAL A 1 84 ? 15.803 -1.011 -11.124 1.00 88.88 84 VAL A O 1
ATOM 624 N N . PRO A 1 85 ? 15.345 -1.115 -8.936 1.00 90.19 85 PRO A N 1
ATOM 625 C CA . PRO A 1 85 ? 15.656 -2.536 -8.847 1.00 90.19 85 PRO A CA 1
ATOM 626 C C . PRO A 1 85 ? 14.693 -3.382 -9.691 1.00 90.19 85 PRO A C 1
ATOM 628 O O . PRO A 1 85 ? 13.480 -3.265 -9.534 1.00 90.19 85 PRO A O 1
ATOM 631 N N . ALA A 1 86 ? 15.231 -4.307 -10.490 1.00 84.69 86 ALA A N 1
ATOM 632 C CA . ALA A 1 86 ? 14.475 -5.153 -11.428 1.00 84.69 86 ALA A CA 1
ATOM 633 C C . ALA A 1 86 ? 13.406 -6.069 -10.786 1.00 84.69 86 ALA A C 1
ATOM 635 O O . ALA A 1 86 ? 12.631 -6.715 -11.480 1.00 84.69 86 ALA A O 1
ATOM 636 N N . ASN A 1 87 ? 13.383 -6.188 -9.456 1.00 90.25 87 ASN A N 1
ATOM 637 C CA . ASN A 1 87 ? 12.401 -6.973 -8.701 1.00 90.25 87 ASN A CA 1
ATOM 638 C C . ASN A 1 87 ? 11.511 -6.109 -7.791 1.00 90.25 87 ASN A C 1
ATOM 640 O O . ASN A 1 87 ? 10.770 -6.648 -6.958 1.00 90.25 87 ASN A O 1
ATOM 644 N N . LEU A 1 88 ? 11.591 -4.781 -7.905 1.00 93.62 88 LEU A N 1
ATOM 645 C CA . LEU A 1 88 ? 10.841 -3.873 -7.048 1.00 93.62 88 LEU A CA 1
ATOM 646 C C . LEU A 1 88 ? 9.334 -3.997 -7.298 1.00 93.62 88 LEU A C 1
ATOM 648 O O . LEU A 1 88 ? 8.577 -4.092 -6.335 1.00 93.62 88 LEU A O 1
ATOM 652 N N . SER A 1 89 ? 8.900 -4.072 -8.558 1.00 93.06 89 SER A N 1
ATOM 653 C CA . SER A 1 89 ? 7.492 -4.259 -8.944 1.00 93.06 89 SER A CA 1
ATOM 654 C C . SER A 1 89 ? 6.896 -5.534 -8.326 1.00 93.06 89 SER A C 1
ATOM 656 O O . SER A 1 89 ? 5.853 -5.488 -7.668 1.00 93.06 89 SER A O 1
ATOM 658 N N . ALA A 1 90 ? 7.613 -6.657 -8.421 1.00 93.81 90 ALA A N 1
ATOM 659 C CA . ALA A 1 90 ? 7.228 -7.924 -7.795 1.00 93.81 90 ALA A CA 1
ATOM 660 C C . ALA A 1 90 ? 7.177 -7.839 -6.257 1.00 93.81 90 ALA A C 1
ATOM 662 O O . ALA A 1 90 ? 6.230 -8.322 -5.635 1.00 93.81 90 ALA A O 1
ATOM 663 N N . THR A 1 91 ? 8.159 -7.186 -5.634 1.00 96.06 91 THR A N 1
ATOM 664 C CA . THR A 1 91 ? 8.199 -7.000 -4.173 1.00 96.06 91 THR A CA 1
ATOM 665 C C . THR A 1 91 ? 7.033 -6.135 -3.692 1.00 96.06 91 THR A C 1
ATOM 667 O O . THR A 1 91 ? 6.365 -6.466 -2.712 1.00 96.06 91 THR A O 1
ATOM 670 N N . LEU A 1 92 ? 6.742 -5.047 -4.406 1.00 97.06 92 LEU A N 1
ATOM 671 C CA . LEU A 1 92 ? 5.631 -4.150 -4.101 1.00 97.06 92 LEU A CA 1
ATOM 672 C C . LEU A 1 92 ? 4.278 -4.830 -4.306 1.00 97.06 92 LEU A C 1
ATOM 674 O O . LEU A 1 92 ? 3.354 -4.566 -3.540 1.00 97.06 92 LEU A O 1
ATOM 678 N N . LYS A 1 93 ? 4.157 -5.745 -5.275 1.00 95.81 93 LYS A N 1
ATOM 679 C CA . LYS A 1 93 ? 2.966 -6.587 -5.430 1.00 95.81 93 LYS A CA 1
ATOM 680 C C . LYS A 1 93 ? 2.706 -7.427 -4.177 1.00 95.81 93 LYS A C 1
ATOM 682 O O . LYS A 1 93 ? 1.615 -7.339 -3.623 1.00 95.81 93 LYS A O 1
ATOM 687 N N . LEU A 1 94 ? 3.714 -8.151 -3.690 1.00 96.75 94 LEU A N 1
ATOM 688 C CA . LEU A 1 94 ? 3.594 -8.961 -2.470 1.00 96.75 94 LEU A CA 1
ATOM 689 C C . LEU A 1 94 ? 3.265 -8.103 -1.241 1.00 96.75 94 LEU A C 1
ATOM 691 O O . LEU A 1 94 ? 2.404 -8.460 -0.442 1.00 96.75 94 LEU A O 1
ATOM 695 N N . ALA A 1 95 ? 3.911 -6.941 -1.100 1.00 96.75 95 ALA A N 1
ATOM 696 C CA . ALA A 1 95 ? 3.618 -6.010 -0.010 1.00 96.75 95 ALA A CA 1
ATOM 697 C C . ALA A 1 95 ? 2.177 -5.473 -0.073 1.00 96.75 95 ALA A C 1
ATOM 699 O O . ALA A 1 95 ? 1.536 -5.277 0.960 1.00 96.75 95 ALA A O 1
ATOM 700 N N . THR A 1 96 ? 1.661 -5.244 -1.283 1.00 95.94 96 THR A N 1
ATOM 701 C CA . THR A 1 96 ? 0.283 -4.794 -1.520 1.00 95.94 96 THR A CA 1
ATOM 702 C C . THR A 1 96 ? -0.721 -5.871 -1.105 1.00 95.94 96 THR A C 1
ATOM 704 O O . THR A 1 96 ? -1.670 -5.564 -0.389 1.00 95.94 96 THR A O 1
ATOM 707 N N . GLU A 1 97 ? -0.485 -7.126 -1.498 1.00 95.88 97 GLU A N 1
ATOM 708 C CA . GLU A 1 97 ? -1.307 -8.285 -1.115 1.00 95.88 97 GLU A CA 1
ATOM 709 C C . GLU A 1 97 ? -1.319 -8.476 0.409 1.00 95.88 97 GLU A C 1
ATOM 711 O O . GLU A 1 97 ? -2.384 -8.510 1.017 1.00 95.88 97 GLU A O 1
ATOM 716 N N . LEU A 1 98 ? -0.148 -8.448 1.054 1.00 96.75 98 LEU A N 1
ATOM 717 C CA . LEU A 1 98 ? -0.051 -8.535 2.514 1.00 96.75 98 LEU A CA 1
ATOM 718 C C . LEU A 1 98 ? -0.784 -7.384 3.223 1.00 96.75 98 LEU A C 1
ATOM 720 O O . LEU A 1 98 ? -1.383 -7.574 4.281 1.00 96.75 98 LEU A O 1
ATOM 724 N N . THR A 1 99 ? -0.734 -6.175 2.659 1.00 96.44 99 THR A N 1
ATOM 725 C CA . THR A 1 99 ? -1.446 -5.024 3.229 1.00 96.44 99 THR A CA 1
ATOM 726 C C . THR A 1 99 ? -2.957 -5.240 3.186 1.00 96.44 99 THR A C 1
ATOM 728 O O . THR A 1 99 ? -3.624 -4.911 4.164 1.00 96.44 99 THR A O 1
ATOM 731 N N . LEU A 1 100 ? -3.492 -5.836 2.112 1.00 95.44 100 LEU A N 1
ATOM 732 C CA . LEU A 1 100 ? -4.911 -6.197 2.029 1.00 95.44 100 LEU A CA 1
ATOM 733 C C . LEU A 1 100 ? -5.301 -7.231 3.083 1.00 95.44 100 LEU A C 1
ATOM 735 O O . LEU A 1 100 ? -6.305 -7.035 3.765 1.00 95.44 100 LEU A O 1
ATOM 739 N N . ASP A 1 101 ? -4.492 -8.276 3.265 1.00 96.19 101 ASP A N 1
ATOM 740 C CA . ASP A 1 101 ? -4.748 -9.306 4.280 1.00 96.19 101 ASP A CA 1
ATOM 741 C C . ASP A 1 101 ? -4.814 -8.693 5.690 1.00 96.19 101 ASP A C 1
ATOM 743 O O . ASP A 1 101 ? -5.686 -9.020 6.502 1.00 96.19 101 ASP A O 1
ATOM 747 N N . ILE A 1 102 ? -3.912 -7.750 5.981 1.00 95.25 102 ILE A N 1
ATOM 748 C CA . ILE A 1 102 ? -3.896 -7.012 7.249 1.00 95.25 102 ILE A CA 1
ATOM 749 C C . ILE A 1 102 ? -5.130 -6.110 7.375 1.00 95.25 102 ILE A C 1
ATOM 751 O O . ILE A 1 102 ? -5.739 -6.073 8.447 1.00 95.25 102 ILE A O 1
ATOM 755 N N . SER A 1 103 ? -5.520 -5.394 6.316 1.00 95.31 103 SER A N 1
ATOM 756 C CA . SER A 1 103 ? -6.733 -4.566 6.311 1.00 95.31 103 SER A CA 1
ATOM 757 C C . SER A 1 103 ? -7.980 -5.400 6.603 1.00 95.31 103 SER A C 1
ATOM 759 O O . SER A 1 103 ? -8.772 -5.027 7.469 1.00 95.31 103 SER A O 1
ATOM 761 N N . GLU A 1 104 ? -8.121 -6.559 5.957 1.00 95.56 104 GLU A N 1
ATOM 762 C CA . GLU A 1 104 ? -9.247 -7.466 6.187 1.00 95.56 104 GLU A CA 1
ATOM 763 C C . GLU A 1 104 ? -9.257 -7.981 7.634 1.00 95.56 104 GLU A C 1
ATOM 765 O O . GLU A 1 104 ? -10.299 -8.016 8.295 1.00 95.56 104 GLU A O 1
ATOM 770 N N . PHE A 1 105 ? -8.088 -8.338 8.171 1.00 95.44 105 PHE A N 1
ATOM 771 C CA . PHE A 1 105 ? -7.966 -8.736 9.569 1.00 95.44 105 PHE A CA 1
ATOM 772 C C . PHE A 1 105 ? -8.406 -7.619 10.530 1.00 95.44 105 PHE A C 1
ATOM 774 O O . PHE A 1 105 ? -9.175 -7.877 11.460 1.00 95.44 105 PHE A O 1
ATOM 781 N N . ILE A 1 106 ? -7.971 -6.377 10.300 1.00 95.19 106 ILE A N 1
ATOM 782 C CA . ILE A 1 106 ? -8.361 -5.222 11.122 1.00 95.19 106 ILE A CA 1
ATOM 783 C C . ILE A 1 106 ? -9.873 -4.989 11.048 1.00 95.19 106 ILE A C 1
ATOM 785 O O . ILE A 1 106 ? -10.506 -4.747 12.077 1.00 95.19 106 ILE A O 1
ATOM 789 N N . GLU A 1 107 ? -10.476 -5.093 9.865 1.00 94.75 107 GLU A N 1
ATOM 790 C CA . GLU A 1 107 ? -11.921 -4.934 9.696 1.00 94.75 107 GLU A CA 1
ATOM 791 C C . GLU A 1 107 ? -12.706 -5.985 10.494 1.00 94.75 107 GLU A C 1
ATOM 793 O O . GLU A 1 107 ? -13.658 -5.649 11.206 1.00 94.75 107 GLU A O 1
ATOM 798 N N . ARG A 1 108 ? -12.251 -7.245 10.488 1.00 93.88 108 ARG A N 1
ATOM 799 C CA . ARG A 1 108 ?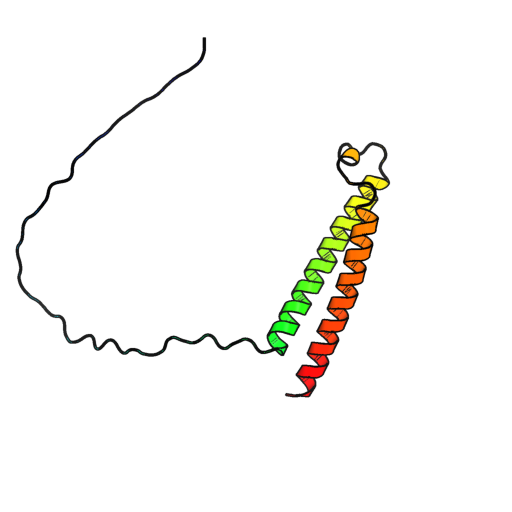 -12.836 -8.306 11.325 1.00 93.88 108 ARG A CA 1
ATOM 800 C C . ARG A 1 108 ? -12.743 -7.977 12.817 1.00 93.88 108 ARG A C 1
ATOM 802 O O . ARG A 1 108 ? -13.709 -8.218 13.541 1.00 93.88 108 ARG A O 1
ATOM 809 N N . VAL A 1 109 ? -11.629 -7.399 13.277 1.00 91.25 109 VAL A N 1
ATOM 810 C CA . VAL A 1 109 ? -11.474 -6.936 14.670 1.00 91.25 109 VAL A CA 1
ATOM 811 C C . VAL A 1 109 ? -12.468 -5.817 14.989 1.00 91.25 109 VAL A C 1
ATOM 813 O O . VAL A 1 109 ? -13.147 -5.890 16.011 1.00 91.25 109 VAL A O 1
ATOM 816 N N . ILE A 1 110 ? -12.625 -4.821 14.110 1.00 93.31 110 ILE A N 1
ATOM 817 C CA . ILE A 1 110 ? -13.596 -3.726 14.292 1.00 93.31 110 ILE A CA 1
ATOM 818 C C . ILE A 1 110 ? -15.018 -4.277 14.433 1.00 93.31 110 ILE A C 1
ATOM 820 O O . ILE A 1 110 ? -15.746 -3.873 15.339 1.00 93.31 110 ILE A O 1
ATOM 824 N N . VAL A 1 111 ? -15.414 -5.211 13.564 1.00 93.00 111 VAL A N 1
ATOM 825 C CA . VAL A 1 111 ? -16.745 -5.835 13.607 1.00 93.00 111 VAL A CA 1
ATOM 826 C C . VAL A 1 111 ? -16.933 -6.665 14.879 1.00 93.00 111 VAL A C 1
ATOM 828 O O . VAL A 1 111 ? -18.011 -6.635 15.473 1.00 93.00 111 VAL A O 1
ATOM 831 N N . ALA A 1 112 ? -15.914 -7.417 15.301 1.00 90.50 112 ALA A N 1
ATOM 832 C CA . ALA A 1 112 ? -15.982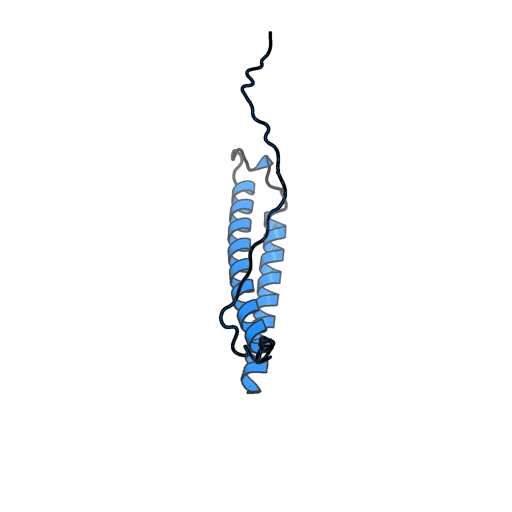 -8.249 16.498 1.00 90.50 112 ALA A CA 1
ATOM 833 C C . ALA A 1 112 ? -16.092 -7.414 17.782 1.00 90.50 112 ALA A C 1
ATOM 835 O O . ALA A 1 112 ? -16.905 -7.741 18.644 1.00 90.50 112 ALA A O 1
ATOM 836 N N . GLU A 1 113 ? -15.314 -6.337 17.901 1.00 89.12 113 GLU A N 1
ATOM 837 C CA . GLU A 1 113 ? -15.347 -5.445 19.064 1.00 89.12 113 GLU A CA 1
ATOM 838 C C . GLU A 1 113 ? -16.592 -4.551 19.067 1.00 89.12 113 GLU A C 1
ATOM 840 O O . GLU A 1 113 ? -17.221 -4.376 20.106 1.00 89.12 113 GLU A O 1
ATOM 845 N N . GLY A 1 114 ? -17.031 -4.064 17.902 1.00 81.00 114 GLY A N 1
ATOM 846 C CA . GLY A 1 114 ? -18.240 -3.244 17.783 1.00 81.00 114 GLY A CA 1
ATOM 847 C C . GLY A 1 114 ? -19.542 -3.970 18.144 1.00 81.00 114 GLY A C 1
ATOM 848 O O . GLY A 1 114 ? -20.527 -3.310 18.446 1.00 81.00 114 GLY A O 1
ATOM 849 N N . LYS A 1 115 ? -19.559 -5.311 18.136 1.00 80.81 115 LYS A N 1
ATOM 850 C CA . LYS A 1 115 ? -20.700 -6.133 18.591 1.00 80.81 115 LYS A CA 1
ATOM 851 C C . LYS A 1 115 ? -20.733 -6.368 20.107 1.00 80.81 115 LYS A C 1
ATOM 853 O O . LYS A 1 115 ? -21.713 -6.920 20.597 1.00 80.81 115 LYS A O 1
ATOM 858 N N . LYS A 1 116 ? -19.654 -6.046 20.829 1.00 70.00 116 LYS A N 1
ATOM 859 C CA . LYS A 1 116 ? -19.529 -6.273 22.281 1.00 70.00 116 LYS A CA 1
ATOM 860 C C . LYS A 1 116 ? -19.933 -5.053 23.121 1.00 70.00 116 LYS A C 1
ATOM 862 O O . LYS A 1 116 ? -20.031 -5.192 24.338 1.00 70.00 116 LYS A O 1
ATOM 867 N N . CYS A 1 117 ? -20.126 -3.893 22.491 1.00 53.19 117 CYS A N 1
ATOM 868 C CA . CYS A 1 117 ? -20.605 -2.650 23.103 1.00 53.19 117 CYS A CA 1
ATOM 869 C C . CYS A 1 117 ? -22.103 -2.467 22.852 1.00 53.19 117 CYS A C 1
ATOM 871 O O . CYS A 1 117 ? -22.760 -1.889 23.744 1.00 53.19 117 CYS A O 1
#

Organism: NCBI:txid659015

Foldseek 3Di:
DDDDDDDDDDDDDDDDDDDDDDDDDDDDPPPPPPDPPPPPDDDPLRVLVVVLVVLVVVLVVLVVQLVVLVVLLPDPPPPCSVVRPVCSNVVSVVVNVVSVVVSVVSVVVNVVVVVVD

pLDDT: mean 74.71, std 23.89, range [33.25, 97.94]

Radius of gyration: 31.3 Å; chains: 1; bounding box: 66×56×72 Å

Sequence (117 aa):
MTKKAKGPAEAATSPSQSSTHPKQGYENMEVDSTSVQKTPEPSILDLARKANGTSTTIYALLGICRAAAEFADDQEGYLLAKEVPANLSATLKLATELTLDISEFIERVIVAEGKKC

Secondary structure (DSSP, 8-state):
--------------------------------------PPPPPHHHHHHHHHHHHHHHHHHHHHHHHHHHHHHH-TT-TTGGGS-TTHHHHHHHHHHHHHHHHHHHHHHHHHHHT--